Protein AF-A0A841R1H6-F1 (afdb_monomer_lite)

Structure (mmCIF, N/CA/C/O backbone):
data_AF-A0A841R1H6-F1
#
_entry.id   AF-A0A841R1H6-F1
#
loop_
_atom_site.group_PDB
_atom_site.id
_atom_site.type_symbol
_atom_site.label_atom_id
_atom_site.label_alt_id
_atom_site.label_comp_id
_atom_site.label_asym_id
_atom_site.label_entity_id
_atom_site.label_seq_id
_atom_site.pdbx_PDB_ins_code
_atom_site.Cartn_x
_atom_site.Cartn_y
_atom_site.Cartn_z
_atom_site.occupancy
_atom_site.B_iso_or_equiv
_atom_site.auth_seq_id
_atom_site.auth_comp_id
_atom_site.auth_asym_id
_atom_site.auth_atom_id
_atom_site.pdbx_PDB_model_num
ATOM 1 N N . MET A 1 1 ? -46.010 -1.352 14.420 1.00 41.03 1 MET A N 1
ATOM 2 C CA . MET A 1 1 ? -44.914 -1.708 13.489 1.00 41.03 1 MET A CA 1
ATOM 3 C C . MET A 1 1 ? -43.901 -0.568 13.526 1.00 41.03 1 MET A C 1
ATOM 5 O O . MET A 1 1 ? -44.154 0.476 12.956 1.00 41.03 1 MET A O 1
ATOM 9 N N . HIS A 1 2 ? -43.022 -0.516 14.529 1.00 38.44 2 HIS A N 1
ATOM 10 C CA . HIS A 1 2 ? -41.658 -1.076 14.538 1.00 38.44 2 HIS A CA 1
ATOM 11 C C . HIS A 1 2 ? -40.808 -0.607 13.350 1.00 38.44 2 HIS A C 1
ATOM 13 O O . HIS A 1 2 ? -41.201 -0.859 12.225 1.00 38.44 2 HIS A O 1
ATOM 19 N N . LYS A 1 3 ? -39.631 0.004 13.482 1.00 38.78 3 LYS A N 1
ATOM 20 C CA . LYS A 1 3 ? -38.882 0.689 14.552 1.00 38.78 3 LYS A CA 1
ATOM 21 C C . LYS A 1 3 ? -37.879 1.564 13.772 1.00 38.78 3 LYS A C 1
ATOM 23 O O . LYS A 1 3 ? -37.413 1.173 12.708 1.00 38.78 3 LYS A O 1
ATOM 28 N N . ARG A 1 4 ? -37.594 2.752 14.299 1.00 42.19 4 ARG A N 1
ATOM 29 C CA . ARG A 1 4 ? -36.635 3.737 13.781 1.00 42.19 4 ARG A CA 1
ATOM 30 C C . ARG A 1 4 ? -35.258 3.087 13.592 1.00 42.19 4 ARG A C 1
ATOM 32 O O . ARG A 1 4 ? -34.749 2.517 14.555 1.00 42.19 4 ARG A O 1
ATOM 39 N N . VAL A 1 5 ? -34.666 3.176 12.399 1.00 43.47 5 VAL A N 1
ATOM 40 C CA . VAL A 1 5 ? -33.254 2.810 12.206 1.00 43.47 5 VAL A CA 1
ATOM 41 C C . VAL A 1 5 ? -32.415 3.969 12.726 1.00 43.47 5 VAL A C 1
ATOM 43 O O . VAL A 1 5 ? -32.496 5.096 12.242 1.00 43.47 5 VAL A O 1
ATOM 46 N N . ALA A 1 6 ? -31.714 3.673 13.812 1.00 35.22 6 ALA A N 1
ATOM 47 C CA . ALA A 1 6 ? -30.890 4.584 14.569 1.00 35.22 6 ALA A CA 1
ATOM 48 C C . ALA A 1 6 ? -29.621 4.940 13.789 1.00 35.22 6 ALA A C 1
ATOM 50 O O . ALA A 1 6 ? -28.883 4.062 13.351 1.00 35.22 6 ALA A O 1
ATOM 51 N N . ALA A 1 7 ? -29.358 6.240 13.684 1.00 45.94 7 ALA A N 1
ATOM 52 C CA . ALA A 1 7 ? -28.011 6.762 13.556 1.00 45.94 7 ALA A CA 1
ATOM 53 C C . ALA A 1 7 ? -27.252 6.441 14.854 1.00 45.94 7 ALA A C 1
ATOM 55 O O . ALA A 1 7 ? -27.660 6.879 15.929 1.00 45.94 7 ALA A O 1
ATOM 56 N N . LEU A 1 8 ? -26.195 5.637 14.761 1.00 36.81 8 LEU A N 1
ATOM 57 C CA . LEU A 1 8 ? -25.281 5.320 15.861 1.00 36.81 8 LEU A CA 1
ATOM 58 C C . LEU A 1 8 ? -23.991 4.784 15.211 1.00 36.81 8 LEU A C 1
ATOM 60 O O . LEU A 1 8 ? -24.012 3.716 14.613 1.00 36.81 8 LEU A O 1
ATOM 64 N N . LEU A 1 9 ? -22.923 5.576 15.112 1.00 35.72 9 LEU A N 1
ATOM 65 C CA . LEU A 1 9 ? -21.679 5.515 15.913 1.00 35.72 9 LEU A CA 1
ATOM 66 C C . LEU A 1 9 ? -20.540 5.619 14.874 1.00 35.72 9 LEU A C 1
ATOM 68 O O . LEU A 1 9 ? -20.706 5.138 13.764 1.00 35.72 9 LEU A O 1
ATOM 72 N N . LEU A 1 10 ? -19.369 6.199 15.089 1.00 36.59 10 LEU A N 1
ATOM 73 C CA . LEU A 1 10 ? -18.677 6.673 16.276 1.00 36.59 10 LEU A CA 1
ATOM 74 C C . LEU A 1 10 ? -17.619 7.651 15.748 1.00 36.59 10 LEU A C 1
ATOM 76 O O . LEU A 1 10 ? -17.011 7.398 14.707 1.00 36.59 10 LEU A O 1
ATOM 80 N N . GLY A 1 11 ? -17.416 8.770 16.441 1.00 38.47 11 GLY A N 1
ATOM 81 C CA . GLY A 1 11 ? -16.333 9.692 16.125 1.00 38.47 11 GLY A CA 1
ATOM 82 C C . GLY A 1 11 ? -15.004 8.946 16.060 1.00 38.47 11 GLY A C 1
ATOM 83 O O . GLY A 1 11 ? -14.665 8.197 16.976 1.00 38.47 11 GLY A O 1
ATOM 84 N N . ILE A 1 12 ? -14.262 9.161 14.975 1.00 49.81 12 ILE A N 1
ATOM 85 C CA . ILE A 1 12 ? -12.867 8.748 14.853 1.00 49.81 12 ILE A CA 1
ATOM 86 C C . ILE A 1 12 ? -12.085 9.626 15.830 1.00 49.81 12 ILE A C 1
ATOM 88 O O . ILE A 1 12 ? -11.572 10.691 15.491 1.00 49.81 12 ILE A O 1
ATOM 92 N N . GLY A 1 13 ? -12.070 9.208 17.093 1.00 36.78 13 GLY A N 1
ATOM 93 C CA . GLY A 1 13 ? -11.047 9.616 18.030 1.00 36.78 13 GLY A CA 1
ATOM 94 C C . GLY A 1 13 ? -9.741 9.081 17.475 1.00 36.78 13 GLY A C 1
ATOM 95 O O . GLY A 1 13 ? -9.497 7.878 17.514 1.00 36.78 13 GLY A O 1
ATOM 96 N N . ILE A 1 14 ? -8.931 9.977 16.918 1.00 52.28 14 ILE A N 1
ATOM 97 C CA . ILE A 1 14 ? -7.528 9.727 16.601 1.00 52.28 14 ILE A CA 1
ATOM 98 C C . ILE A 1 14 ? -6.831 9.533 17.952 1.00 52.28 14 ILE A C 1
ATOM 100 O O . ILE A 1 14 ? -6.260 10.455 18.530 1.00 52.28 14 ILE A O 1
ATOM 104 N N . GLY A 1 15 ? -6.973 8.336 18.518 1.00 40.03 15 GLY A N 1
ATOM 105 C CA . GLY A 1 15 ? -6.110 7.867 19.580 1.00 40.03 15 GLY A CA 1
ATOM 106 C C . GLY A 1 15 ? -4.729 7.743 18.968 1.00 40.03 15 GLY A C 1
ATOM 107 O O . GLY A 1 15 ? -4.531 6.922 18.076 1.00 40.03 15 GLY A O 1
ATOM 108 N N . MET A 1 16 ? -3.808 8.603 19.401 1.00 52.25 16 MET A N 1
ATOM 109 C CA . MET A 1 16 ? -2.380 8.475 19.140 1.00 52.25 16 MET A CA 1
ATOM 110 C C . MET A 1 16 ? -1.945 7.045 19.478 1.00 52.25 16 MET A C 1
ATOM 112 O O . MET A 1 16 ? -1.687 6.726 20.638 1.00 52.25 16 MET A O 1
ATOM 116 N N . MET A 1 17 ? -1.884 6.169 18.477 1.00 57.66 17 MET A N 1
ATOM 117 C CA . MET A 1 17 ? -1.145 4.926 18.604 1.00 57.66 17 MET A CA 1
ATOM 118 C C . MET A 1 17 ? 0.340 5.298 18.589 1.00 57.66 17 MET A C 1
ATOM 120 O O . MET A 1 17 ? 0.765 6.065 17.718 1.00 57.66 17 MET A O 1
ATOM 124 N N . PRO A 1 18 ? 1.133 4.825 19.564 1.00 44.28 18 PRO A N 1
ATOM 125 C CA . PRO A 1 18 ? 2.564 5.068 19.568 1.00 44.28 18 PRO A CA 1
ATOM 126 C C . PRO A 1 18 ? 3.138 4.513 18.265 1.00 44.28 18 PRO A C 1
ATOM 128 O O . PRO A 1 18 ? 2.895 3.361 17.913 1.00 44.28 18 PRO A O 1
ATOM 131 N N . TRP A 1 19 ? 3.873 5.354 17.540 1.00 46.16 19 TRP A N 1
ATOM 132 C CA . TRP A 1 19 ? 4.564 4.991 16.307 1.00 46.16 19 TRP A CA 1
ATOM 133 C C . TRP A 1 19 ? 5.694 4.016 16.661 1.00 46.16 19 TRP A C 1
ATOM 135 O O . TRP A 1 19 ? 6.849 4.398 16.829 1.00 46.16 19 TRP A O 1
ATOM 145 N N . THR A 1 20 ? 5.364 2.744 16.869 1.00 48.47 20 THR A N 1
ATOM 146 C CA . THR A 1 20 ? 6.360 1.690 17.020 1.00 48.47 20 THR A CA 1
ATOM 147 C C . THR A 1 20 ? 6.972 1.465 15.648 1.00 48.47 20 THR A C 1
ATOM 149 O O . THR A 1 20 ? 6.399 0.793 14.790 1.00 48.47 20 THR A O 1
ATOM 152 N N . THR A 1 21 ? 8.118 2.096 15.416 1.00 49.16 21 THR A N 1
ATOM 153 C CA . THR A 1 21 ? 8.959 1.883 14.240 1.00 49.16 21 THR A CA 1
ATOM 154 C C . THR A 1 21 ? 9.482 0.448 14.274 1.00 49.16 21 THR A C 1
ATOM 156 O O . THR A 1 21 ? 10.545 0.178 14.828 1.00 49.16 21 THR A O 1
ATOM 159 N N . PHE A 1 22 ? 8.709 -0.494 13.735 1.00 49.47 22 PHE A N 1
ATOM 160 C CA . PHE A 1 22 ? 9.154 -1.873 13.570 1.00 49.47 22 PHE A CA 1
ATOM 161 C C . PHE A 1 22 ? 10.122 -1.975 12.389 1.00 49.47 22 PHE A C 1
ATOM 163 O O . PHE A 1 22 ? 9.939 -1.355 11.341 1.00 49.47 22 PHE A O 1
ATOM 170 N N . ALA A 1 23 ? 11.203 -2.710 12.634 1.00 39.19 23 ALA A N 1
ATOM 171 C CA . ALA A 1 23 ? 12.379 -2.822 11.792 1.00 39.19 23 ALA A CA 1
ATOM 172 C C . ALA A 1 23 ? 12.050 -3.304 10.372 1.00 39.19 23 ALA A C 1
ATOM 174 O O . ALA A 1 23 ? 11.309 -4.262 10.168 1.00 39.19 23 ALA A O 1
ATOM 175 N N . TYR A 1 24 ? 12.664 -2.644 9.393 1.00 44.75 24 TYR A N 1
ATOM 176 C CA . TYR A 1 24 ? 12.660 -3.036 7.990 1.00 44.75 24 TYR A CA 1
ATOM 177 C C . TYR A 1 24 ? 13.434 -4.358 7.852 1.00 44.75 24 TYR A C 1
ATOM 179 O O . TYR A 1 24 ? 14.652 -4.379 8.042 1.00 44.75 24 TYR A O 1
ATOM 187 N N . ASN A 1 25 ? 12.753 -5.471 7.571 1.00 48.19 25 ASN A N 1
ATOM 188 C CA . ASN A 1 25 ? 13.430 -6.746 7.340 1.00 48.19 25 ASN A CA 1
ATOM 189 C C . ASN A 1 25 ? 14.108 -6.714 5.954 1.00 48.19 25 ASN A C 1
ATOM 191 O O . ASN A 1 25 ? 13.447 -6.624 4.923 1.00 48.19 25 ASN A O 1
ATOM 195 N N . HIS A 1 26 ? 15.446 -6.722 5.937 1.00 45.41 26 HIS A N 1
ATOM 196 C CA . HIS A 1 26 ? 16.278 -6.705 4.723 1.00 45.41 26 HIS A CA 1
ATOM 197 C C . HIS A 1 26 ? 16.185 -8.024 3.931 1.00 45.41 26 HIS A C 1
ATOM 199 O O . HIS A 1 26 ? 16.487 -8.052 2.738 1.00 45.41 26 HIS A O 1
ATOM 205 N N . TYR A 1 27 ? 15.724 -9.111 4.562 1.00 45.66 27 TYR A N 1
ATOM 206 C CA . TYR A 1 27 ? 15.228 -10.275 3.835 1.00 45.66 27 TYR A CA 1
ATOM 207 C C . TYR A 1 27 ? 13.864 -9.901 3.260 1.00 45.66 27 TYR A C 1
ATOM 209 O O . TYR A 1 27 ? 12.870 -9.933 3.973 1.00 45.66 27 TYR A O 1
ATOM 217 N N . ALA A 1 28 ? 13.817 -9.495 1.988 1.00 53.19 28 ALA A N 1
ATOM 218 C CA . ALA A 1 28 ? 12.550 -9.293 1.294 1.00 53.19 28 ALA A CA 1
ATOM 219 C C . ALA A 1 28 ? 11.796 -10.637 1.287 1.00 53.19 28 ALA A C 1
ATOM 221 O O . ALA A 1 28 ? 12.247 -11.546 0.579 1.00 53.19 28 ALA A O 1
ATOM 222 N N . PRO A 1 29 ? 10.712 -10.796 2.071 1.00 65.00 29 PRO A N 1
ATOM 223 C CA . PRO A 1 29 ? 10.028 -12.077 2.175 1.00 65.00 29 PRO A CA 1
ATOM 224 C C . PRO A 1 29 ? 9.474 -12.469 0.803 1.00 65.00 29 PRO A C 1
ATOM 226 O O . PRO A 1 29 ? 9.163 -11.599 -0.020 1.00 65.00 29 PRO A O 1
ATOM 229 N N . ASN A 1 30 ? 9.365 -13.765 0.523 1.00 82.25 30 ASN A N 1
ATOM 230 C CA . ASN A 1 30 ? 8.743 -14.219 -0.714 1.00 82.25 30 ASN A CA 1
ATOM 231 C C . ASN A 1 30 ? 7.273 -13.762 -0.727 1.00 82.25 30 ASN A C 1
ATOM 233 O O . ASN A 1 30 ? 6.593 -13.781 0.294 1.00 82.25 30 ASN A O 1
ATOM 237 N N . SER A 1 31 ? 6.751 -13.363 -1.887 1.00 85.19 31 SER A N 1
ATOM 238 C CA . SER A 1 31 ? 5.355 -12.930 -2.033 1.00 85.19 31 SER A CA 1
ATOM 239 C C . SER A 1 31 ? 4.343 -14.015 -1.630 1.00 85.19 31 SER A C 1
ATOM 241 O O . SER A 1 31 ? 3.205 -13.697 -1.291 1.00 85.19 31 SER A O 1
ATOM 243 N N . PHE A 1 32 ? 4.754 -15.284 -1.652 1.00 87.25 32 PHE A N 1
ATOM 244 C CA . PHE A 1 32 ? 3.948 -16.426 -1.214 1.00 87.25 32 PHE A CA 1
ATOM 245 C C . PHE A 1 32 ? 4.184 -16.837 0.245 1.00 87.25 32 PHE A C 1
ATOM 247 O O . PHE A 1 32 ? 3.501 -17.743 0.718 1.00 87.25 32 PHE A O 1
ATOM 254 N N . ASP A 1 33 ? 5.112 -16.189 0.954 1.00 89.31 33 ASP A N 1
ATOM 255 C CA . ASP A 1 33 ? 5.294 -16.425 2.385 1.00 89.31 33 ASP A CA 1
ATOM 256 C C . ASP A 1 33 ? 4.091 -15.898 3.172 1.00 89.31 33 ASP A C 1
ATOM 258 O O . ASP A 1 33 ? 3.356 -14.998 2.732 1.00 89.31 33 ASP A O 1
ATOM 262 N N . GLU A 1 34 ? 3.899 -16.479 4.355 1.00 90.69 34 GLU A N 1
ATOM 263 C CA . GLU A 1 34 ? 2.868 -16.051 5.288 1.00 90.69 34 GLU A CA 1
ATOM 264 C C . GLU A 1 34 ? 3.112 -14.609 5.746 1.00 90.69 34 GLU A C 1
ATOM 266 O O . GLU A 1 34 ? 4.244 -14.145 5.902 1.00 90.69 34 GLU A O 1
ATOM 271 N N . VAL A 1 35 ? 2.020 -13.876 5.929 1.00 90.81 35 VAL A N 1
ATOM 272 C CA . VAL A 1 35 ? 2.067 -12.477 6.317 1.00 90.81 35 VAL A CA 1
ATOM 273 C C . VAL A 1 35 ? 2.432 -12.308 7.792 1.00 90.81 35 VAL A C 1
ATOM 275 O O . VAL A 1 35 ? 1.845 -12.915 8.689 1.00 90.81 35 VAL A O 1
ATOM 278 N N . GLU A 1 36 ? 3.368 -11.406 8.066 1.00 89.62 36 GLU A N 1
ATOM 279 C CA . GLU A 1 36 ? 3.726 -11.028 9.429 1.00 89.62 36 GLU A CA 1
ATOM 280 C C . GLU A 1 36 ? 2.681 -10.051 9.994 1.00 89.62 36 GLU A C 1
ATOM 282 O O . GLU A 1 36 ? 2.688 -8.852 9.706 1.00 89.62 36 GLU A O 1
ATOM 287 N N . ARG A 1 37 ? 1.765 -10.559 10.824 1.00 89.69 37 ARG A N 1
ATOM 288 C CA . ARG A 1 37 ? 0.604 -9.802 11.341 1.00 89.69 37 ARG A CA 1
ATOM 289 C C . ARG A 1 37 ? 0.949 -8.651 12.297 1.00 89.69 37 ARG A C 1
ATOM 291 O O . ARG A 1 37 ? 0.101 -7.817 12.602 1.00 89.69 37 ARG A O 1
ATOM 298 N N . TYR A 1 38 ? 2.180 -8.600 12.796 1.00 87.94 38 TYR A N 1
ATOM 299 C CA . TYR A 1 38 ? 2.662 -7.521 13.665 1.00 87.94 38 TYR A CA 1
ATOM 300 C C . TYR A 1 38 ? 3.240 -6.333 12.883 1.00 87.94 38 TYR A C 1
ATOM 302 O O . TYR A 1 38 ? 3.589 -5.319 13.485 1.00 87.94 38 TYR A O 1
ATOM 310 N N . THR A 1 39 ? 3.373 -6.445 11.559 1.00 89.25 39 THR A N 1
ATOM 311 C CA . THR A 1 39 ? 3.946 -5.379 10.732 1.00 89.25 39 THR A CA 1
ATOM 312 C C . THR A 1 39 ? 2.995 -4.194 10.601 1.00 89.25 39 THR A C 1
ATOM 314 O O . THR A 1 39 ? 1.771 -4.344 10.543 1.00 89.25 39 THR A O 1
ATOM 317 N N . ALA A 1 40 ? 3.564 -2.991 10.502 1.00 89.56 40 ALA A N 1
ATOM 318 C CA . ALA A 1 40 ? 2.784 -1.777 10.280 1.00 89.56 40 ALA A CA 1
ATOM 319 C C . ALA A 1 40 ? 2.020 -1.830 8.945 1.00 89.56 40 ALA A C 1
ATOM 321 O O . ALA A 1 40 ? 0.894 -1.339 8.858 1.00 89.56 40 ALA A O 1
ATOM 322 N N . GLY A 1 41 ? 2.605 -2.451 7.910 1.00 90.94 41 GLY A N 1
ATOM 323 C CA . GLY A 1 41 ? 1.943 -2.628 6.625 1.00 90.94 41 GLY A CA 1
ATOM 324 C C . GLY A 1 41 ? 0.725 -3.546 6.713 1.00 90.94 41 GLY A C 1
ATOM 325 O O . GLY A 1 41 ? -0.313 -3.216 6.134 1.00 90.94 41 GLY A O 1
ATOM 326 N N . TYR A 1 42 ? 0.813 -4.643 7.475 1.00 93.75 42 TYR A N 1
ATOM 327 C CA . TYR A 1 42 ? -0.339 -5.506 7.741 1.00 93.75 42 TYR A CA 1
ATOM 328 C C . TYR A 1 42 ? -1.421 -4.770 8.531 1.00 93.75 42 TYR A C 1
ATOM 330 O O . TYR A 1 42 ? -2.570 -4.747 8.101 1.00 93.75 42 TYR A O 1
ATOM 338 N N . GLN A 1 43 ? -1.070 -4.141 9.657 1.00 94.88 43 GLN A N 1
ATOM 339 C CA . GLN A 1 43 ? -2.049 -3.506 10.548 1.00 94.88 43 GLN A CA 1
ATOM 340 C C . GLN A 1 43 ? -2.840 -2.393 9.846 1.00 94.88 43 GLN A C 1
ATOM 342 O O . GLN A 1 43 ? -4.060 -2.309 9.998 1.00 94.88 43 GLN A O 1
ATOM 347 N N . ALA A 1 44 ? -2.171 -1.579 9.025 1.00 93.81 44 ALA A N 1
ATOM 348 C CA . ALA A 1 44 ? -2.827 -0.537 8.239 1.00 93.81 44 ALA A CA 1
ATOM 349 C C . ALA A 1 44 ? -3.800 -1.103 7.190 1.00 93.81 44 ALA A C 1
ATOM 351 O O . ALA A 1 44 ? -4.916 -0.601 7.045 1.00 93.81 44 ALA A O 1
ATOM 352 N N . ALA A 1 45 ? -3.404 -2.167 6.484 1.00 93.62 45 ALA A N 1
ATOM 353 C CA . ALA A 1 45 ? -4.268 -2.837 5.518 1.00 93.62 45 ALA A CA 1
ATOM 354 C C . ALA A 1 45 ? -5.466 -3.507 6.204 1.00 93.62 45 ALA A C 1
ATOM 356 O O . ALA A 1 45 ? -6.601 -3.320 5.769 1.00 93.62 45 ALA A O 1
ATOM 357 N N . ALA A 1 46 ? -5.217 -4.234 7.296 1.00 93.81 46 ALA A N 1
ATOM 358 C CA . ALA A 1 46 ? -6.231 -4.920 8.086 1.00 93.81 46 ALA A CA 1
ATOM 359 C C . ALA A 1 46 ? -7.296 -3.946 8.603 1.00 93.81 46 ALA A C 1
ATOM 361 O O . ALA A 1 46 ? -8.478 -4.173 8.373 1.00 93.81 46 ALA A O 1
ATOM 362 N N . THR A 1 47 ? -6.883 -2.809 9.174 1.00 94.06 47 THR A N 1
ATOM 363 C CA . THR A 1 47 ? -7.805 -1.771 9.670 1.00 94.06 47 THR A CA 1
ATOM 364 C C . THR A 1 47 ? -8.781 -1.296 8.588 1.00 94.06 47 THR A C 1
ATOM 366 O O . THR A 1 47 ? -9.967 -1.099 8.847 1.00 94.06 47 THR A O 1
ATOM 369 N N . LEU A 1 48 ? -8.303 -1.110 7.354 1.00 92.56 48 LEU A N 1
ATOM 370 C CA . LEU A 1 48 ? -9.151 -0.655 6.249 1.00 92.56 48 LEU A CA 1
ATOM 371 C C . LEU A 1 48 ? -10.023 -1.766 5.659 1.00 92.56 48 LEU A C 1
ATOM 373 O O . LEU A 1 48 ? -11.149 -1.492 5.242 1.00 92.56 48 LEU A O 1
ATOM 377 N N . ILE A 1 49 ? -9.536 -3.007 5.645 1.00 92.50 49 ILE A N 1
ATOM 378 C CA . ILE A 1 49 ? -10.319 -4.179 5.236 1.00 92.50 49 ILE A CA 1
ATOM 379 C C . ILE A 1 49 ? -11.466 -4.416 6.228 1.00 92.50 49 ILE A C 1
ATOM 381 O O . ILE A 1 49 ? -12.609 -4.574 5.808 1.00 92.50 49 ILE A O 1
ATOM 385 N N . GLU A 1 50 ? -11.195 -4.355 7.534 1.00 92.50 50 GLU A N 1
ATOM 386 C CA . GLU A 1 50 ? -12.207 -4.462 8.595 1.00 92.50 50 GLU A CA 1
ATOM 387 C C . GLU A 1 50 ? -13.234 -3.324 8.537 1.00 92.50 50 GLU A C 1
ATOM 389 O O . GLU A 1 50 ? -14.418 -3.541 8.789 1.00 92.50 50 GLU A O 1
ATOM 394 N N . ALA A 1 51 ? -12.812 -2.122 8.132 1.00 89.69 51 ALA A N 1
ATOM 395 C CA . ALA A 1 51 ? -13.707 -0.991 7.888 1.00 89.69 51 ALA A CA 1
ATOM 396 C C . ALA A 1 51 ? -14.557 -1.131 6.606 1.00 89.69 51 ALA A C 1
ATOM 398 O O . ALA A 1 51 ? -15.360 -0.244 6.309 1.00 89.69 51 ALA A O 1
ATOM 399 N N . GLY A 1 52 ? -14.381 -2.205 5.828 1.00 88.44 52 GLY A N 1
ATOM 400 C CA . GLY A 1 52 ? -15.116 -2.452 4.586 1.00 88.44 52 GLY A CA 1
ATOM 401 C C . GLY A 1 52 ? -14.666 -1.583 3.410 1.00 88.44 52 GLY A C 1
ATOM 402 O O . GLY A 1 52 ? -15.406 -1.434 2.440 1.00 88.44 52 GLY A O 1
ATOM 403 N N . ALA A 1 53 ? -13.466 -0.995 3.471 1.00 88.06 53 ALA A N 1
ATOM 404 C CA . ALA A 1 53 ? -12.928 -0.178 2.381 1.00 88.06 53 ALA A CA 1
ATOM 405 C C . ALA A 1 53 ? -12.380 -1.019 1.212 1.00 88.06 53 ALA A C 1
ATOM 407 O O . ALA A 1 53 ? -12.118 -0.474 0.140 1.00 88.06 53 ALA A O 1
ATOM 408 N N . ALA A 1 54 ? -12.203 -2.332 1.411 1.00 88.56 54 ALA A N 1
ATOM 409 C CA . ALA A 1 54 ? -11.684 -3.263 0.417 1.00 88.56 54 ALA A CA 1
ATOM 410 C C . ALA A 1 54 ? -12.801 -3.869 -0.450 1.00 88.56 54 ALA A C 1
ATOM 412 O O . ALA A 1 54 ? -13.562 -4.709 0.025 1.00 88.56 54 ALA A O 1
ATOM 413 N N . PRO A 1 55 ? -12.915 -3.499 -1.738 1.00 85.69 55 PRO A N 1
ATOM 414 C CA . PRO A 1 55 ? -13.964 -4.039 -2.596 1.00 85.69 55 PRO A CA 1
ATOM 415 C C . PRO A 1 55 ? -13.735 -5.529 -2.870 1.00 85.69 55 PRO A C 1
ATOM 417 O O . PRO A 1 55 ? -12.669 -5.933 -3.334 1.00 85.69 55 PRO A O 1
ATOM 420 N N . GLY A 1 56 ? -14.750 -6.353 -2.596 1.00 87.38 56 GLY A N 1
ATOM 421 C CA . GLY A 1 56 ? -14.694 -7.803 -2.817 1.00 87.38 56 GLY A CA 1
ATOM 422 C C . GLY A 1 56 ? -13.855 -8.578 -1.796 1.00 87.38 56 GLY A C 1
ATOM 423 O O . GLY A 1 56 ? -13.642 -9.774 -1.989 1.00 87.38 56 GLY A O 1
ATOM 424 N N . TYR A 1 57 ? -13.400 -7.923 -0.726 1.00 89.75 57 TYR A N 1
ATOM 425 C CA . TYR A 1 57 ? -12.706 -8.551 0.395 1.00 89.75 57 TYR A CA 1
ATOM 426 C C . TYR A 1 57 ? -13.355 -8.112 1.707 1.00 89.75 57 TYR A C 1
ATOM 428 O O . TYR A 1 57 ? -13.814 -6.982 1.839 1.00 89.75 57 TYR A O 1
ATOM 436 N N . ASP A 1 58 ? -13.376 -9.003 2.686 1.00 87.81 58 ASP A N 1
ATOM 437 C CA . ASP A 1 58 ? -13.917 -8.752 4.017 1.00 87.81 58 ASP A CA 1
ATOM 438 C C . ASP A 1 58 ? -12.929 -9.229 5.095 1.00 87.81 58 ASP A C 1
ATOM 440 O O . ASP A 1 58 ? -11.807 -9.659 4.801 1.00 87.81 58 ASP A O 1
ATOM 444 N N . ALA A 1 59 ? -13.348 -9.163 6.360 1.00 89.06 59 ALA A N 1
ATOM 445 C CA . ALA A 1 59 ? -12.546 -9.620 7.490 1.00 89.06 59 ALA A CA 1
ATOM 446 C C . ALA A 1 59 ? -12.177 -11.117 7.412 1.00 89.06 59 ALA A C 1
ATOM 448 O O . ALA A 1 59 ? -11.156 -11.512 7.972 1.00 89.06 59 ALA A O 1
ATOM 449 N N . THR A 1 60 ? -12.917 -11.945 6.658 1.00 91.62 60 THR A N 1
ATOM 450 C CA . THR A 1 60 ? -12.606 -13.380 6.527 1.00 91.62 60 THR A CA 1
ATOM 451 C C . THR A 1 60 ? -11.261 -13.611 5.841 1.00 91.62 60 THR A C 1
ATOM 453 O O . THR A 1 60 ? -10.589 -14.600 6.128 1.00 91.62 60 THR A O 1
ATOM 456 N N . LEU A 1 61 ? -10.809 -12.675 4.992 1.00 91.44 61 LEU A N 1
ATOM 457 C CA . LEU A 1 61 ? -9.464 -12.705 4.415 1.00 91.44 61 LEU A CA 1
ATOM 458 C C . LEU A 1 61 ? -8.394 -12.728 5.513 1.00 91.44 61 LEU A C 1
ATOM 460 O O . LEU A 1 61 ? -7.419 -13.471 5.404 1.00 91.44 61 LEU A O 1
ATOM 464 N N . LEU A 1 62 ? -8.587 -11.921 6.559 1.00 91.88 62 LEU A N 1
ATOM 465 C CA . LEU A 1 62 ? -7.660 -11.783 7.678 1.00 91.88 62 LEU A CA 1
ATOM 466 C C . LEU A 1 62 ? -7.716 -13.002 8.603 1.00 91.88 62 LEU A C 1
ATOM 468 O O . LEU A 1 62 ? -6.709 -13.358 9.204 1.00 91.88 62 LEU A O 1
ATOM 472 N N . GLU A 1 63 ? -8.851 -13.690 8.681 1.00 91.44 63 GLU A N 1
ATOM 473 C CA . GLU A 1 63 ? -9.018 -14.901 9.496 1.00 91.44 63 GLU A CA 1
ATOM 474 C C . GLU A 1 63 ? -8.347 -16.143 8.890 1.00 91.44 63 GLU A C 1
ATOM 476 O O . GLU A 1 63 ? -8.212 -17.171 9.557 1.00 91.44 63 GLU A O 1
ATOM 481 N N . ARG A 1 64 ? -7.888 -16.071 7.634 1.00 90.00 64 ARG A N 1
ATOM 482 C CA . ARG A 1 64 ? -7.248 -17.212 6.972 1.00 90.00 64 ARG A CA 1
ATOM 483 C C . ARG A 1 64 ? -5.973 -17.632 7.715 1.00 90.00 64 ARG A C 1
ATOM 485 O O . ARG A 1 64 ? -5.135 -16.773 7.999 1.00 90.00 64 ARG A O 1
ATOM 492 N N . PRO A 1 65 ? -5.780 -18.942 7.976 1.00 87.00 65 PRO A N 1
ATOM 493 C CA . PRO A 1 65 ? -4.626 -19.434 8.727 1.00 87.00 65 PRO A CA 1
ATOM 494 C C . PRO A 1 65 ? -3.307 -19.185 7.992 1.00 87.00 65 PRO A C 1
ATOM 496 O O . PRO A 1 65 ? -2.343 -18.784 8.622 1.00 87.00 65 PRO A O 1
ATOM 499 N N . HIS A 1 66 ? -3.290 -19.334 6.665 1.00 89.69 66 HIS A N 1
ATOM 500 C CA . HIS A 1 66 ? -2.113 -19.100 5.822 1.00 89.69 66 HIS A CA 1
ATOM 501 C C . HIS A 1 66 ? -2.377 -17.948 4.853 1.00 89.69 66 HIS A C 1
ATOM 503 O O . HIS A 1 66 ? -2.515 -18.152 3.647 1.00 89.69 66 HIS A O 1
ATOM 509 N N . LEU A 1 67 ? -2.542 -16.742 5.396 1.00 92.19 67 LEU A N 1
ATOM 510 C CA . LEU A 1 67 ? -2.670 -15.538 4.581 1.00 92.19 67 LEU A CA 1
ATOM 511 C C . LEU A 1 67 ? -1.296 -15.163 4.022 1.00 92.19 67 LEU A C 1
ATOM 513 O O . LEU A 1 67 ? -0.380 -14.859 4.783 1.00 92.19 67 LEU A O 1
ATOM 517 N N . THR A 1 68 ? -1.159 -15.161 2.699 1.00 93.19 68 THR A N 1
ATOM 518 C CA . THR A 1 68 ? 0.105 -14.796 2.046 1.00 93.19 68 THR A CA 1
ATOM 519 C C . THR A 1 68 ? 0.241 -13.289 1.850 1.00 93.19 68 THR A C 1
ATOM 521 O O . THR A 1 68 ? -0.748 -12.549 1.759 1.00 93.19 68 THR A O 1
ATOM 524 N N . ARG A 1 69 ? 1.483 -12.818 1.704 1.00 93.75 69 ARG A N 1
ATOM 525 C CA . ARG A 1 69 ? 1.769 -11.408 1.386 1.00 93.75 69 ARG A CA 1
ATOM 526 C C . ARG A 1 69 ? 1.091 -10.950 0.095 1.00 93.75 69 ARG A C 1
ATOM 528 O O . ARG A 1 69 ? 0.539 -9.850 0.045 1.00 93.75 69 ARG A O 1
ATOM 535 N N . PHE A 1 70 ? 1.089 -11.795 -0.936 1.00 93.25 70 PHE A N 1
ATOM 536 C CA . PHE A 1 70 ? 0.447 -11.497 -2.215 1.00 93.25 70 PHE A CA 1
ATOM 537 C C . PHE A 1 70 ? -1.077 -11.372 -2.094 1.00 93.25 70 PHE A C 1
ATOM 539 O O . PHE A 1 70 ? -1.681 -10.514 -2.737 1.00 93.25 70 PHE A O 1
ATOM 546 N N . GLU A 1 71 ? -1.717 -12.194 -1.263 1.00 94.06 71 GLU A N 1
ATOM 547 C CA . GLU A 1 71 ? -3.165 -12.122 -1.043 1.00 94.06 71 GLU A CA 1
ATOM 548 C C . GLU A 1 71 ? -3.578 -10.841 -0.322 1.00 94.06 71 GLU A C 1
ATOM 550 O O . GLU A 1 71 ? -4.530 -10.189 -0.757 1.00 94.06 71 GLU A O 1
ATOM 555 N N . LEU A 1 72 ? -2.827 -10.423 0.702 1.00 95.25 72 LEU A N 1
ATOM 556 C CA . LEU A 1 72 ? -3.040 -9.116 1.322 1.00 95.25 72 LEU A CA 1
ATOM 557 C C . LEU A 1 72 ? -2.830 -7.986 0.300 1.00 95.25 72 LEU A C 1
ATOM 559 O O . LEU A 1 72 ? -3.660 -7.082 0.180 1.00 95.25 72 LEU A O 1
ATOM 563 N N . ALA A 1 73 ? -1.757 -8.061 -0.494 1.00 94.19 73 ALA A N 1
ATOM 564 C CA . ALA A 1 73 ? -1.460 -7.066 -1.519 1.00 94.19 73 ALA A CA 1
ATOM 565 C C . ALA A 1 73 ? -2.558 -6.970 -2.593 1.00 94.19 73 ALA A C 1
ATOM 567 O O . ALA A 1 73 ? -2.830 -5.876 -3.079 1.00 94.19 73 ALA A O 1
ATOM 568 N N . ARG A 1 74 ? -3.239 -8.071 -2.942 1.00 94.19 74 ARG A N 1
ATOM 569 C CA . ARG A 1 74 ? -4.382 -8.054 -3.873 1.00 94.19 74 ARG A CA 1
ATOM 570 C C . ARG A 1 74 ? -5.565 -7.251 -3.344 1.00 94.19 74 ARG A C 1
ATOM 572 O O . ARG A 1 74 ? -6.157 -6.496 -4.116 1.00 94.19 74 ARG A O 1
ATOM 579 N N . ALA A 1 75 ? -5.889 -7.390 -2.060 1.00 94.44 75 ALA A N 1
ATOM 580 C CA . ALA A 1 75 ? -6.941 -6.595 -1.430 1.00 94.44 75 ALA A CA 1
ATOM 581 C C . ALA A 1 75 ? -6.574 -5.104 -1.421 1.00 94.44 75 ALA A C 1
ATOM 583 O O . ALA A 1 75 ? -7.366 -4.252 -1.825 1.00 94.44 75 ALA A O 1
ATOM 584 N N . VAL A 1 76 ? -5.326 -4.794 -1.063 1.00 93.88 76 VAL A N 1
ATOM 585 C CA . VAL A 1 76 ? -4.797 -3.422 -1.054 1.00 93.88 76 VAL A CA 1
ATOM 586 C C . VAL A 1 76 ? -4.767 -2.807 -2.453 1.00 93.88 76 VAL A C 1
ATOM 588 O O . VAL A 1 76 ? -5.165 -1.658 -2.640 1.00 93.88 76 VAL A O 1
ATOM 591 N N . ALA A 1 77 ? -4.365 -3.577 -3.461 1.00 92.94 77 ALA A N 1
ATOM 592 C CA . ALA A 1 77 ? -4.371 -3.146 -4.851 1.00 92.94 77 ALA A CA 1
ATOM 593 C C . ALA A 1 77 ? -5.784 -2.810 -5.349 1.00 92.94 77 ALA A C 1
ATOM 595 O O . ALA A 1 77 ? -5.948 -1.831 -6.075 1.00 92.94 77 ALA A O 1
ATOM 596 N N . ALA A 1 78 ? -6.799 -3.585 -4.956 1.00 91.50 78 ALA A N 1
ATOM 597 C CA . ALA A 1 78 ? -8.189 -3.305 -5.314 1.00 91.50 78 ALA A CA 1
ATOM 598 C C . ALA A 1 78 ? -8.659 -1.961 -4.724 1.00 91.50 78 ALA A C 1
ATOM 600 O O . ALA A 1 78 ? -9.155 -1.106 -5.455 1.00 91.50 78 ALA A O 1
ATOM 601 N N . MET A 1 79 ? -8.369 -1.711 -3.440 1.00 91.31 79 MET A N 1
ATOM 602 C CA . MET A 1 79 ? -8.664 -0.428 -2.782 1.00 91.31 79 MET A CA 1
ATOM 603 C C . MET A 1 79 ? -8.040 0.775 -3.501 1.00 91.31 79 MET A C 1
ATOM 605 O O . MET A 1 79 ? -8.663 1.830 -3.640 1.00 91.31 79 MET A O 1
ATOM 609 N N . LEU A 1 80 ? -6.788 0.629 -3.943 1.00 89.31 80 LEU A N 1
ATOM 610 C CA . LEU A 1 80 ? -6.032 1.711 -4.570 1.00 89.31 80 LEU A CA 1
ATOM 611 C C . LEU A 1 80 ? -6.493 2.018 -6.003 1.00 89.31 80 LEU A C 1
ATOM 613 O O . LEU A 1 80 ? -6.410 3.176 -6.413 1.00 89.31 80 LEU A O 1
ATOM 617 N N . ARG A 1 81 ? -6.983 1.022 -6.752 1.00 86.38 81 ARG A N 1
ATOM 618 C CA . ARG A 1 81 ? -7.429 1.185 -8.149 1.00 86.38 81 ARG A CA 1
ATOM 619 C C . ARG A 1 81 ? -8.808 1.804 -8.277 1.00 86.38 81 ARG A C 1
ATOM 621 O O . ARG A 1 81 ? -9.000 2.684 -9.108 1.00 86.38 81 ARG A O 1
ATOM 628 N N . ASP A 1 82 ? -9.746 1.353 -7.457 1.00 77.25 82 ASP A N 1
ATOM 629 C CA . ASP A 1 82 ? -11.161 1.656 -7.671 1.00 77.25 82 ASP A CA 1
ATOM 630 C C . ASP A 1 82 ? -11.575 3.018 -7.084 1.00 77.25 82 ASP A C 1
ATOM 632 O O . ASP A 1 82 ? -12.738 3.410 -7.132 1.00 77.25 82 ASP A O 1
ATOM 636 N N . GLY A 1 83 ? -10.622 3.769 -6.520 1.00 75.50 83 GLY A N 1
ATOM 637 C CA . GLY A 1 83 ? -10.865 5.119 -6.011 1.00 75.50 83 GLY A CA 1
ATOM 638 C C . GLY A 1 83 ? -11.720 5.179 -4.740 1.00 75.50 83 GLY A C 1
ATOM 639 O O . GLY A 1 83 ? -12.071 6.278 -4.321 1.00 75.50 83 GLY A O 1
ATOM 640 N N . TYR A 1 84 ? -12.014 4.042 -4.096 1.00 77.25 84 TYR A N 1
ATOM 641 C CA . TYR A 1 84 ? -12.826 3.973 -2.870 1.00 77.25 84 TYR A CA 1
ATOM 642 C C . TYR A 1 84 ? -12.192 4.675 -1.664 1.00 77.25 84 TYR A C 1
ATOM 644 O O . TYR A 1 84 ? -12.892 5.078 -0.737 1.00 77.25 84 TYR A O 1
ATOM 652 N N . LEU A 1 85 ? -10.867 4.821 -1.664 1.00 86.69 85 LEU A N 1
ATOM 653 C CA . LEU A 1 85 ? -10.142 5.391 -0.538 1.00 86.69 85 LEU A CA 1
ATOM 654 C C . LEU A 1 85 ? -10.189 6.919 -0.536 1.00 86.69 85 LEU A C 1
ATOM 656 O O . LEU A 1 85 ? -9.744 7.588 -1.480 1.00 86.69 85 LEU A O 1
ATOM 660 N N . THR A 1 86 ? -10.608 7.464 0.603 1.00 88.88 86 THR A N 1
ATOM 661 C CA . THR A 1 86 ? -10.397 8.875 0.941 1.00 88.88 86 THR A CA 1
ATOM 662 C C . THR A 1 86 ? -8.894 9.201 1.000 1.00 88.88 86 THR A C 1
ATOM 664 O O . THR A 1 86 ? -8.071 8.300 1.195 1.00 88.88 86 THR A O 1
ATOM 667 N N . PRO A 1 87 ? -8.490 10.480 0.867 1.00 87.75 87 PRO A N 1
ATOM 668 C CA . PRO A 1 87 ? -7.082 10.872 0.971 1.00 87.75 87 PRO A CA 1
ATOM 669 C C . PRO A 1 87 ? -6.408 10.388 2.263 1.00 87.75 87 PRO A C 1
ATOM 671 O O . PRO A 1 87 ? -5.311 9.842 2.203 1.00 87.75 87 PRO A O 1
ATOM 674 N N . ALA A 1 88 ? -7.103 10.487 3.401 1.00 87.06 88 ALA A N 1
ATOM 675 C CA . ALA A 1 88 ? -6.598 10.031 4.695 1.00 87.06 88 ALA A CA 1
ATOM 676 C C . ALA A 1 88 ? -6.414 8.504 4.756 1.00 87.06 88 ALA A C 1
ATOM 678 O O . ALA A 1 88 ? -5.416 8.018 5.277 1.00 87.06 88 ALA A O 1
ATOM 679 N N . GLN A 1 89 ? -7.337 7.725 4.181 1.00 90.75 89 GLN A N 1
ATOM 680 C CA . GLN A 1 89 ? -7.196 6.263 4.118 1.00 90.75 89 GLN A CA 1
ATOM 681 C C . GLN A 1 89 ? -6.064 5.841 3.174 1.00 90.75 89 GLN A C 1
ATOM 683 O O . GLN A 1 89 ? -5.347 4.880 3.441 1.00 90.75 89 GLN A O 1
ATOM 688 N N . ARG A 1 90 ? -5.861 6.583 2.080 1.00 88.88 90 ARG A N 1
ATOM 689 C CA . ARG A 1 90 ? -4.727 6.362 1.178 1.00 88.88 90 ARG A CA 1
ATOM 690 C C . ARG A 1 90 ? -3.396 6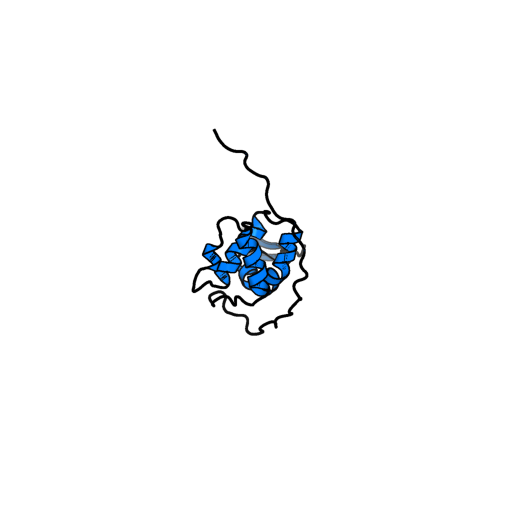.645 1.877 1.00 88.88 90 ARG A C 1
ATOM 692 O O . ARG A 1 90 ? -2.455 5.876 1.704 1.00 88.88 90 ARG A O 1
ATOM 699 N N . GLU A 1 91 ? -3.332 7.696 2.693 1.00 88.75 91 GLU A N 1
ATOM 700 C CA . GLU A 1 91 ? -2.166 7.996 3.528 1.00 88.75 91 GLU A CA 1
ATOM 701 C C . GLU A 1 91 ? -1.943 6.921 4.599 1.00 88.75 91 GLU A C 1
ATOM 703 O O . GLU A 1 91 ? -0.809 6.478 4.789 1.00 88.75 91 GLU A O 1
ATOM 708 N N . ALA A 1 92 ? -3.013 6.413 5.218 1.00 90.56 92 ALA A N 1
ATOM 709 C CA . ALA A 1 92 ? -2.938 5.304 6.168 1.00 90.56 92 ALA A CA 1
ATOM 710 C C . ALA A 1 92 ? -2.340 4.026 5.547 1.00 90.56 92 ALA A C 1
ATOM 712 O O . ALA A 1 92 ? -1.664 3.280 6.246 1.00 90.56 92 ALA A O 1
ATOM 713 N N . LEU A 1 93 ? -2.498 3.801 4.234 1.00 92.38 93 LEU A N 1
ATOM 714 C CA . LEU A 1 93 ? -1.862 2.691 3.504 1.00 92.38 93 LEU A CA 1
ATOM 715 C C . LEU A 1 93 ? -0.398 2.930 3.121 1.00 92.38 93 LEU A C 1
ATOM 717 O O . LEU A 1 93 ? 0.219 2.045 2.535 1.00 92.38 93 LEU A O 1
ATOM 721 N N . THR A 1 94 ? 0.190 4.091 3.408 1.00 91.06 94 THR A N 1
ATOM 722 C CA . THR A 1 94 ? 1.612 4.365 3.124 1.00 91.06 94 THR A CA 1
ATOM 723 C C . THR A 1 94 ? 2.574 3.293 3.666 1.00 91.06 94 THR A C 1
ATOM 725 O O . THR A 1 94 ? 3.443 2.859 2.906 1.00 91.06 94 THR A O 1
ATOM 728 N N . PRO A 1 95 ? 2.472 2.820 4.928 1.00 88.94 95 PRO A N 1
ATOM 729 C CA . PRO A 1 95 ? 3.302 1.712 5.412 1.00 88.94 95 PRO A CA 1
ATOM 730 C C . PRO A 1 95 ? 3.108 0.429 4.594 1.00 88.94 95 PRO A C 1
ATOM 732 O O . PRO A 1 95 ? 4.094 -0.193 4.205 1.00 88.94 95 PRO A O 1
ATOM 735 N N . THR A 1 96 ? 1.865 0.073 4.252 1.00 92.00 96 THR A N 1
ATOM 736 C CA . THR A 1 96 ? 1.560 -1.090 3.404 1.00 92.00 96 THR A CA 1
ATOM 737 C C . THR A 1 96 ? 2.175 -0.942 2.015 1.00 92.00 96 THR A C 1
ATOM 739 O O . THR A 1 96 ? 2.785 -1.869 1.498 1.00 92.00 96 THR A O 1
ATOM 742 N N . GLN A 1 97 ? 2.075 0.244 1.421 1.00 90.19 97 GLN A N 1
ATOM 743 C CA . GLN A 1 97 ? 2.649 0.545 0.114 1.00 90.19 97 GLN A CA 1
ATOM 744 C C . GLN A 1 97 ? 4.172 0.393 0.093 1.00 90.19 97 GLN A C 1
ATOM 746 O O . GLN A 1 97 ? 4.716 -0.107 -0.886 1.00 90.19 97 GLN A O 1
ATOM 751 N N . LYS A 1 98 ? 4.860 0.778 1.173 1.00 88.56 98 LYS A N 1
ATOM 752 C CA . LYS A 1 98 ? 6.317 0.623 1.296 1.00 88.56 98 LYS A CA 1
ATOM 753 C C . LYS A 1 98 ? 6.727 -0.835 1.484 1.00 88.56 98 LYS A C 1
ATOM 755 O O . LYS A 1 98 ? 7.648 -1.301 0.823 1.00 88.56 98 LYS A O 1
ATOM 760 N N . GLU A 1 99 ? 6.047 -1.554 2.370 1.00 88.38 99 GLU A N 1
ATOM 761 C CA . GLU A 1 99 ? 6.422 -2.924 2.730 1.00 88.38 99 GLU A CA 1
ATOM 762 C C . GLU A 1 99 ? 6.043 -3.952 1.650 1.00 88.38 99 GLU A C 1
ATOM 764 O O . GLU A 1 99 ? 6.784 -4.903 1.416 1.00 88.38 99 GLU A O 1
ATOM 769 N N . TYR A 1 100 ? 4.920 -3.742 0.957 1.00 90.12 100 TYR A N 1
ATOM 770 C CA . TYR A 1 100 ? 4.399 -4.618 -0.103 1.00 90.12 100 TYR A CA 1
ATOM 771 C C . TYR A 1 100 ? 4.640 -4.025 -1.501 1.00 90.12 100 TYR A C 1
ATOM 773 O O . TYR A 1 100 ? 3.932 -4.346 -2.456 1.00 90.12 100 TYR A O 1
ATOM 781 N N . ALA A 1 101 ? 5.628 -3.132 -1.640 1.00 88.50 101 ALA A N 1
ATOM 782 C CA . ALA A 1 101 ? 5.902 -2.404 -2.881 1.00 88.50 101 ALA A CA 1
ATOM 783 C C . ALA A 1 101 ? 6.116 -3.341 -4.080 1.00 88.50 101 ALA A C 1
ATOM 785 O O . ALA A 1 101 ? 5.645 -3.062 -5.182 1.00 88.50 101 ALA A O 1
ATOM 786 N N . ARG A 1 102 ? 6.797 -4.475 -3.864 1.00 86.62 102 ARG A N 1
ATOM 787 C CA . ARG A 1 102 ? 7.060 -5.480 -4.902 1.00 86.62 102 ARG A CA 1
ATOM 788 C C . ARG A 1 102 ? 5.766 -6.128 -5.387 1.00 86.62 102 ARG A C 1
ATOM 790 O O . ARG A 1 102 ? 5.531 -6.192 -6.590 1.00 86.62 102 ARG A O 1
ATOM 797 N N . GLU A 1 103 ? 4.933 -6.603 -4.467 1.00 90.50 103 GLU A N 1
ATOM 798 C CA . GLU A 1 103 ? 3.664 -7.260 -4.777 1.00 90.50 103 GLU A CA 1
ATOM 799 C C . GLU A 1 103 ? 2.700 -6.283 -5.456 1.00 90.50 103 GLU A C 1
ATOM 801 O O . GLU A 1 103 ? 2.092 -6.613 -6.473 1.00 90.50 103 GLU A O 1
ATOM 806 N N . LEU A 1 104 ? 2.602 -5.055 -4.942 1.00 90.94 104 LEU A N 1
ATOM 807 C CA . LEU A 1 104 ? 1.764 -4.006 -5.521 1.00 90.94 104 LEU A CA 1
ATOM 808 C C . LEU A 1 104 ? 2.242 -3.611 -6.924 1.00 90.94 104 LEU A C 1
ATOM 810 O O . LEU A 1 104 ? 1.423 -3.496 -7.838 1.00 90.94 104 LEU A O 1
ATOM 814 N N . GLN A 1 105 ? 3.556 -3.504 -7.140 1.00 87.19 105 GLN A N 1
ATOM 815 C CA . GLN A 1 105 ? 4.130 -3.266 -8.464 1.00 87.19 105 GLN A CA 1
ATOM 816 C C . GLN A 1 105 ? 3.854 -4.424 -9.430 1.00 87.19 105 GLN A C 1
ATOM 818 O O . GLN A 1 105 ? 3.507 -4.168 -10.581 1.00 87.19 105 GLN A O 1
ATOM 823 N N . ALA A 1 106 ? 3.962 -5.679 -8.983 1.00 87.69 106 ALA A N 1
ATOM 824 C CA . ALA A 1 106 ? 3.628 -6.852 -9.795 1.00 87.69 106 ALA A CA 1
ATOM 825 C C . ALA A 1 106 ? 2.138 -6.885 -10.172 1.00 87.69 106 ALA A C 1
ATOM 827 O O . ALA A 1 106 ? 1.770 -7.317 -11.262 1.00 87.69 106 ALA A O 1
ATOM 828 N N . LEU A 1 107 ? 1.279 -6.359 -9.298 1.00 90.38 107 LEU A N 1
ATOM 829 C CA . LEU A 1 107 ? -0.128 -6.120 -9.589 1.00 90.38 107 LEU A CA 1
ATOM 830 C C . LEU A 1 107 ? -0.326 -4.875 -10.480 1.00 90.38 107 LEU A C 1
ATOM 832 O O . LEU A 1 107 ? -1.420 -4.639 -10.968 1.00 90.38 107 LEU A O 1
ATOM 836 N N . GLY A 1 108 ? 0.687 -4.059 -10.755 1.00 85.00 108 GLY A N 1
ATOM 837 C CA . GLY A 1 108 ? 0.543 -2.843 -11.562 1.00 85.00 108 GLY A CA 1
ATOM 838 C C . GLY A 1 108 ? -0.104 -1.674 -10.812 1.00 85.00 108 GLY A C 1
ATOM 839 O O . GLY A 1 108 ? -0.582 -0.732 -11.440 1.00 85.00 108 GLY A O 1
ATOM 840 N N . VAL A 1 109 ? -0.120 -1.723 -9.477 1.00 83.62 109 VAL A N 1
ATOM 841 C CA . VAL A 1 109 ? -0.458 -0.595 -8.604 1.00 83.62 109 VAL A CA 1
ATOM 842 C C . VAL A 1 109 ? 0.854 0.045 -8.158 1.00 83.62 109 VAL A C 1
ATOM 844 O O . VAL A 1 109 ? 1.520 -0.426 -7.242 1.00 83.62 109 VAL A O 1
ATOM 847 N N . GLY A 1 110 ? 1.277 1.080 -8.883 1.00 66.69 110 GLY A N 1
ATOM 848 C CA . GLY A 1 110 ? 2.522 1.791 -8.600 1.00 66.69 110 GLY A CA 1
ATOM 849 C C . GLY A 1 110 ? 2.363 2.789 -7.455 1.00 66.69 110 GLY A C 1
ATOM 850 O O . GLY A 1 110 ? 1.434 3.590 -7.460 1.00 66.69 110 GLY A O 1
ATOM 851 N N . THR A 1 111 ? 3.300 2.764 -6.508 1.00 54.88 111 THR A N 1
ATOM 852 C CA . THR A 1 111 ? 3.459 3.769 -5.438 1.00 54.88 111 THR A CA 1
ATOM 853 C C . THR A 1 111 ? 4.207 5.013 -5.920 1.00 54.88 111 THR A C 1
ATOM 855 O O . THR A 1 111 ? 4.192 6.052 -5.271 1.00 54.88 111 THR A O 1
ATOM 858 N N . GLU A 1 112 ? 4.851 4.912 -7.080 1.00 49.56 112 GLU A N 1
ATOM 859 C CA . GLU A 1 112 ? 5.493 6.014 -7.773 1.00 49.56 112 GLU A CA 1
ATOM 860 C C . GLU A 1 112 ? 4.917 6.097 -9.182 1.00 49.56 112 GLU A C 1
ATOM 862 O O . GLU A 1 112 ? 4.804 5.087 -9.889 1.00 49.56 112 GLU A O 1
ATOM 867 N N . SER A 1 113 ? 4.594 7.316 -9.613 1.00 45.50 113 SER A N 1
ATOM 868 C CA . SER A 1 113 ? 4.486 7.642 -11.030 1.00 45.50 113 SER A CA 1
ATOM 869 C C . SER A 1 113 ? 5.878 7.494 -11.642 1.00 45.50 113 SER A C 1
ATOM 871 O O . SER A 1 113 ? 6.565 8.484 -11.879 1.00 45.50 113 SER A O 1
ATOM 873 N N . LYS A 1 114 ? 6.345 6.260 -11.855 1.00 54.34 114 LYS A N 1
ATOM 874 C CA . LYS A 1 114 ? 7.553 6.046 -12.645 1.00 54.34 114 LYS A CA 1
ATOM 875 C C . LYS A 1 114 ? 7.226 6.596 -14.032 1.00 54.34 114 LYS A C 1
ATOM 877 O O . LYS A 1 114 ? 6.245 6.111 -14.610 1.00 54.34 114 LYS A O 1
ATOM 882 N N . PRO A 1 115 ? 7.951 7.611 -14.543 1.00 51.62 115 PRO A N 1
ATOM 883 C CA . PRO A 1 115 ? 7.686 8.137 -15.870 1.00 51.62 115 PRO A CA 1
ATOM 884 C C . PRO A 1 115 ? 7.732 6.946 -16.819 1.00 51.62 115 PRO A C 1
ATOM 886 O O . PRO A 1 115 ? 8.744 6.246 -16.925 1.00 51.62 115 PRO A O 1
ATOM 889 N N . ARG A 1 116 ? 6.577 6.620 -17.403 1.00 52.31 116 ARG A N 1
ATOM 890 C CA . ARG A 1 116 ? 6.488 5.577 -18.413 1.00 52.31 116 ARG A CA 1
ATOM 891 C C . ARG A 1 116 ? 7.220 6.149 -19.614 1.00 52.31 116 ARG A C 1
ATOM 893 O O . ARG A 1 116 ? 6.674 6.991 -20.314 1.00 52.31 116 ARG A O 1
ATOM 900 N N . GLY A 1 117 ? 8.486 5.774 -19.772 1.00 56.22 117 GLY A N 1
ATOM 901 C CA . GLY A 1 117 ? 9.213 6.084 -20.987 1.00 56.22 117 GLY A CA 1
ATOM 902 C C . GLY A 1 117 ? 8.512 5.383 -22.144 1.00 56.22 117 GLY A C 1
ATOM 903 O O . GLY A 1 117 ? 8.261 4.177 -22.070 1.00 56.22 117 GLY A O 1
ATOM 904 N N . ASN A 1 118 ? 8.158 6.129 -23.183 1.00 68.62 118 ASN A N 1
ATOM 905 C CA . ASN A 1 118 ? 7.614 5.536 -24.392 1.00 68.62 118 ASN A CA 1
ATOM 906 C C . ASN A 1 118 ? 8.792 5.001 -25.209 1.00 68.62 118 ASN A C 1
ATOM 908 O O . ASN A 1 118 ? 9.737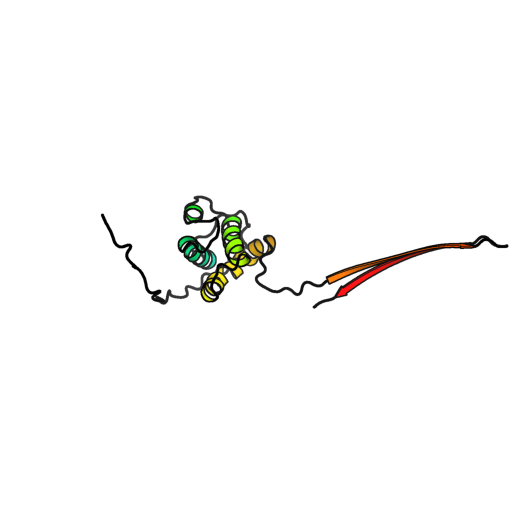 5.736 -25.505 1.00 68.62 118 ASN A O 1
ATOM 912 N N . ILE A 1 119 ? 8.743 3.711 -25.539 1.00 73.56 119 ILE A N 1
ATOM 913 C CA . ILE A 1 119 ? 9.671 3.099 -26.489 1.00 73.56 119 ILE A CA 1
ATOM 914 C C . ILE A 1 119 ? 8.963 3.094 -27.837 1.00 73.56 119 ILE A C 1
ATOM 916 O O . ILE A 1 119 ? 8.004 2.347 -28.030 1.00 73.56 119 ILE A O 1
ATOM 920 N N . GLU A 1 120 ? 9.431 3.928 -28.758 1.00 75.25 120 GLU A N 1
ATOM 921 C CA . GLU A 1 120 ? 8.967 3.918 -30.140 1.00 75.25 120 GLU A CA 1
ATOM 922 C C . GLU A 1 120 ? 9.972 3.140 -30.989 1.00 75.25 120 GLU A C 1
ATOM 924 O O . GLU A 1 120 ? 11.141 3.515 -31.105 1.00 75.25 120 GLU A O 1
ATOM 929 N N . ILE A 1 121 ? 9.520 2.020 -31.552 1.00 81.00 121 ILE A N 1
ATOM 930 C CA . ILE A 1 121 ? 10.310 1.201 -32.471 1.00 81.00 121 ILE A CA 1
ATOM 931 C C . ILE A 1 121 ? 9.813 1.504 -33.880 1.00 81.00 121 ILE A C 1
ATOM 933 O O . ILE A 1 121 ? 8.639 1.299 -34.181 1.00 81.00 121 ILE A O 1
ATOM 937 N N . SER A 1 122 ? 10.706 1.977 -34.742 1.00 81.69 122 SER A N 1
ATOM 938 C CA . SER A 1 122 ? 10.424 2.238 -36.152 1.00 81.69 122 SER A CA 1
ATOM 939 C C . SER A 1 122 ? 11.392 1.466 -37.042 1.00 81.69 122 SER A C 1
ATOM 941 O O . SER A 1 122 ? 12.490 1.089 -36.632 1.00 81.69 122 SER A O 1
ATOM 943 N N . GLY A 1 123 ? 10.992 1.194 -38.279 1.00 86.88 123 GLY A N 1
ATOM 944 C CA . GLY A 1 123 ? 11.871 0.556 -39.247 1.00 86.88 123 GLY A CA 1
ATOM 945 C C . GLY A 1 123 ? 11.433 0.832 -40.675 1.00 86.88 123 GLY A C 1
ATOM 946 O O . GLY A 1 123 ? 10.240 0.958 -40.944 1.00 86.88 123 GLY A O 1
ATOM 947 N N . ASP A 1 124 ? 12.407 0.924 -41.580 1.00 87.94 124 ASP A N 1
ATOM 948 C CA . ASP A 1 124 ? 12.174 1.008 -43.020 1.00 87.94 124 ASP A CA 1
ATOM 949 C C . ASP A 1 124 ? 12.882 -0.130 -43.755 1.00 87.94 124 ASP A C 1
ATOM 951 O O . ASP A 1 124 ? 14.040 -0.459 -43.487 1.00 87.94 124 ASP A O 1
ATOM 955 N N . LEU A 1 125 ? 12.153 -0.739 -44.689 1.00 86.44 125 LEU A N 1
ATOM 956 C CA . LEU A 1 125 ? 12.657 -1.731 -45.628 1.00 86.44 125 LEU A CA 1
ATOM 957 C C . LEU A 1 125 ? 12.560 -1.140 -47.035 1.00 86.44 125 LEU A C 1
ATOM 959 O O . LEU A 1 125 ? 11.478 -0.747 -47.471 1.00 86.44 125 LEU A O 1
ATOM 963 N N . ARG A 1 126 ? 13.679 -1.104 -47.761 1.00 83.94 126 ARG A N 1
ATOM 964 C CA . ARG A 1 126 ? 13.735 -0.653 -49.154 1.00 83.94 126 ARG A CA 1
ATOM 965 C C . ARG A 1 126 ? 14.391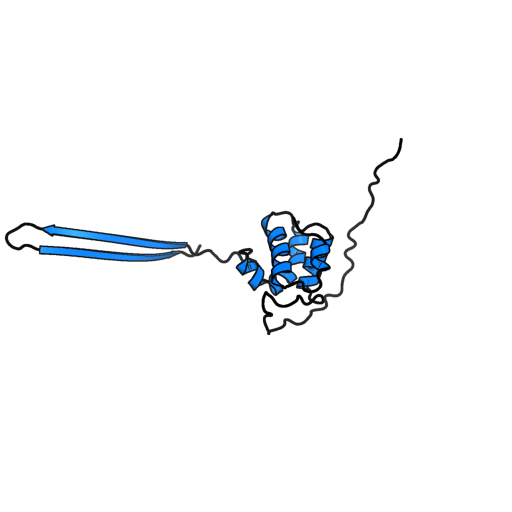 -1.707 -50.032 1.00 83.94 126 ARG A C 1
ATOM 967 O O . ARG A 1 126 ? 15.510 -2.129 -49.763 1.00 83.94 126 ARG A O 1
ATOM 974 N N . LEU A 1 127 ? 13.707 -2.053 -51.118 1.00 85.19 127 LEU A N 1
ATOM 975 C CA . LEU A 1 127 ? 14.212 -2.903 -52.192 1.00 85.19 127 LEU A CA 1
ATOM 976 C C . LEU A 1 127 ? 14.246 -2.077 -53.479 1.00 85.19 127 LEU A C 1
ATOM 978 O O . LEU A 1 127 ? 13.258 -1.421 -53.817 1.00 85.19 127 LEU A O 1
ATOM 982 N N . ARG A 1 128 ? 15.383 -2.070 -54.175 1.00 79.31 128 ARG A N 1
ATOM 983 C CA . ARG A 1 128 ? 15.549 -1.413 -55.473 1.00 79.31 128 ARG A CA 1
ATOM 984 C C . ARG A 1 128 ? 16.167 -2.391 -56.466 1.00 79.31 128 ARG A C 1
ATOM 986 O O . ARG A 1 128 ? 17.248 -2.919 -56.229 1.00 79.31 128 ARG A O 1
ATOM 993 N N . HIS A 1 129 ? 15.480 -2.561 -57.588 1.00 80.06 129 HIS A N 1
ATOM 994 C CA . HIS A 1 129 ? 15.962 -3.267 -58.767 1.00 80.06 129 HIS A CA 1
ATOM 995 C C . HIS A 1 129 ? 16.116 -2.244 -59.895 1.00 80.06 129 HIS A C 1
ATOM 997 O O . HIS A 1 129 ? 15.175 -1.488 -60.151 1.00 80.06 129 HIS A O 1
ATOM 1003 N N . THR A 1 130 ? 17.291 -2.175 -60.521 1.00 76.88 130 THR A N 1
ATOM 1004 C CA . THR A 1 130 ? 17.546 -1.277 -61.656 1.00 76.88 130 THR A CA 1
ATOM 1005 C C . THR A 1 130 ? 17.852 -2.116 -62.891 1.00 76.88 130 THR A C 1
ATOM 1007 O O . THR A 1 130 ? 18.835 -2.854 -62.899 1.00 76.88 130 THR A O 1
ATOM 1010 N N . GLU A 1 131 ? 17.036 -1.986 -63.938 1.00 60.72 131 GLU A N 1
ATOM 1011 C CA . GLU A 1 131 ? 17.290 -2.624 -65.233 1.00 60.72 131 GLU A CA 1
ATOM 1012 C C . GLU A 1 131 ? 18.024 -1.646 -66.166 1.00 60.72 131 GLU A C 1
ATOM 1014 O O . GLU A 1 131 ? 17.533 -0.558 -66.473 1.00 60.72 131 GLU A O 1
ATOM 1019 N N . GLY A 1 132 ? 19.231 -2.031 -66.586 1.00 65.25 132 GLY A N 1
ATOM 1020 C CA . GLY A 1 132 ? 20.140 -1.280 -67.453 1.00 65.25 132 GLY A CA 1
ATOM 1021 C C . GLY A 1 132 ? 21.350 -2.140 -67.843 1.00 65.25 132 GLY A C 1
ATOM 1022 O O . GLY A 1 132 ? 21.371 -3.334 -67.553 1.00 65.25 132 GLY A O 1
ATOM 1023 N N . THR A 1 133 ? 22.365 -1.558 -68.496 1.00 58.69 133 THR A N 1
ATOM 1024 C CA . THR A 1 133 ? 23.566 -2.277 -68.990 1.00 58.69 133 THR A CA 1
ATOM 1025 C C . THR A 1 133 ? 24.323 -3.041 -67.890 1.00 58.69 133 THR A C 1
ATOM 1027 O O . THR A 1 133 ? 25.009 -4.016 -68.183 1.00 58.69 133 THR A O 1
ATOM 1030 N N . GLU A 1 134 ? 24.148 -2.646 -66.628 1.00 59.28 134 GLU A N 1
ATOM 1031 C CA . GLU A 1 134 ? 24.600 -3.373 -65.444 1.00 59.28 134 GLU A CA 1
ATOM 1032 C C . GLU A 1 134 ? 23.399 -3.571 -64.503 1.00 59.28 134 GLU A C 1
ATOM 1034 O O . GLU A 1 134 ? 22.768 -2.606 -64.071 1.00 59.28 134 GLU A O 1
ATOM 1039 N N . SER A 1 135 ? 23.038 -4.828 -64.230 1.00 59.41 135 SER A N 1
ATOM 1040 C CA . SER A 1 135 ? 21.927 -5.176 -63.335 1.00 59.41 135 SER A CA 1
ATOM 1041 C C . SER A 1 135 ? 22.369 -5.033 -61.879 1.00 59.41 135 SER A C 1
ATOM 1043 O O . SER A 1 135 ? 23.075 -5.901 -61.363 1.00 59.41 135 SER A O 1
ATOM 1045 N N . GLU A 1 136 ? 21.906 -3.989 -61.192 1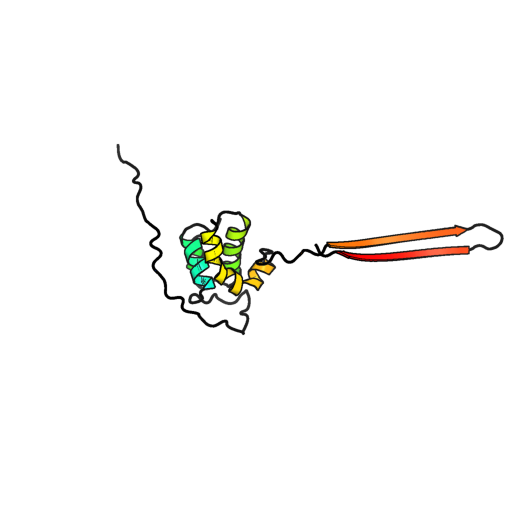.00 68.31 136 GLU A N 1
ATOM 1046 C CA . GLU A 1 136 ? 22.218 -3.741 -59.781 1.00 68.31 136 GLU A CA 1
ATOM 1047 C C . GLU A 1 136 ? 20.985 -3.962 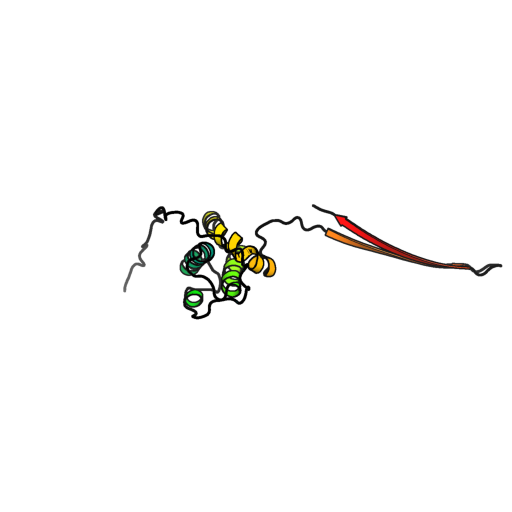-58.889 1.00 68.31 136 GLU A C 1
ATOM 1049 O O . GLU A 1 136 ? 19.901 -3.419 -59.125 1.00 68.31 136 GLU A O 1
ATOM 1054 N N . ASN A 1 137 ? 21.171 -4.767 -57.841 1.00 80.56 137 ASN A N 1
ATOM 1055 C CA . ASN A 1 137 ? 20.170 -5.043 -56.817 1.00 80.56 137 ASN A CA 1
ATOM 1056 C C . ASN A 1 137 ? 20.627 -4.420 -55.499 1.00 80.56 137 ASN A C 1
ATOM 1058 O O . ASN A 1 137 ? 21.682 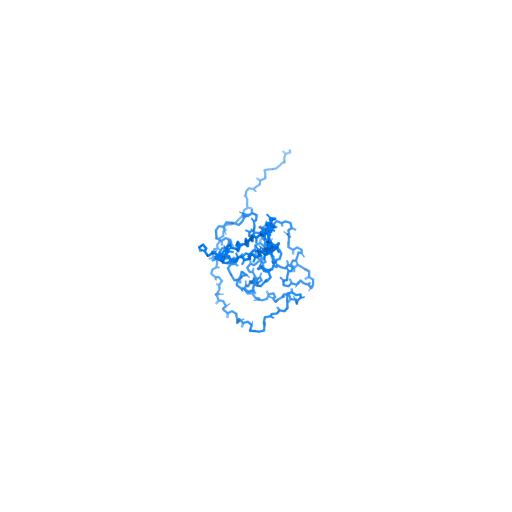-4.788 -54.987 1.00 80.56 137 ASN A O 1
ATOM 1062 N N . ASP A 1 138 ? 19.824 -3.515 -54.942 1.00 80.50 138 ASP A N 1
ATOM 1063 C CA . ASP A 1 138 ? 20.100 -2.871 -53.657 1.00 80.50 138 ASP A CA 1
ATOM 1064 C C . ASP A 1 138 ? 18.954 -3.135 -52.673 1.00 80.50 138 ASP A C 1
ATOM 1066 O O . ASP A 1 138 ? 17.776 -2.914 -52.972 1.00 80.50 138 ASP A O 1
ATOM 1070 N N . ALA A 1 139 ? 19.309 -3.621 -51.487 1.00 83.44 139 ALA A N 1
ATOM 1071 C CA . ALA A 1 139 ? 18.386 -3.913 -50.405 1.00 83.44 139 ALA A CA 1
ATOM 1072 C C . ALA A 1 139 ? 18.895 -3.259 -49.122 1.00 83.44 139 ALA A C 1
ATOM 1074 O O . ALA A 1 139 ? 20.014 -3.511 -48.674 1.00 83.44 139 ALA A O 1
ATOM 1075 N N . ARG A 1 140 ? 18.042 -2.445 -48.496 1.00 83.69 140 ARG A N 1
ATOM 1076 C CA . ARG A 1 140 ? 18.362 -1.746 -47.255 1.00 83.69 140 ARG A CA 1
ATOM 1077 C C . ARG A 1 140 ? 17.290 -1.972 -46.208 1.00 83.69 140 ARG A C 1
ATOM 1079 O O . ARG A 1 140 ? 16.106 -1.765 -46.458 1.00 83.69 140 ARG A O 1
ATOM 1086 N N . VAL A 1 141 ? 17.746 -2.318 -45.011 1.00 85.31 141 VAL A N 1
ATOM 1087 C CA . VAL A 1 141 ? 16.930 -2.398 -43.800 1.00 85.31 141 VAL A CA 1
ATOM 1088 C C . VAL A 1 141 ? 17.458 -1.376 -42.808 1.00 85.31 141 VAL A C 1
ATOM 1090 O O . VAL A 1 141 ? 18.670 -1.274 -42.607 1.00 85.31 141 VAL A O 1
ATOM 1093 N N . ARG A 1 142 ? 16.567 -0.612 -42.182 1.00 83.75 142 ARG A N 1
ATOM 1094 C CA . ARG A 1 142 ? 16.899 0.233 -41.033 1.00 83.75 142 ARG A CA 1
ATOM 1095 C C . ARG A 1 142 ? 15.922 -0.043 -39.915 1.00 83.75 142 ARG A C 1
ATOM 1097 O O . ARG A 1 142 ? 14.729 -0.200 -40.152 1.00 83.75 142 ARG A O 1
ATOM 1104 N N . ILE A 1 143 ? 16.454 -0.075 -38.703 1.00 87.12 143 ILE A N 1
ATOM 1105 C CA . ILE A 1 143 ? 15.690 -0.237 -37.474 1.00 87.12 143 ILE A CA 1
ATOM 1106 C C . ILE A 1 143 ? 16.129 0.894 -36.552 1.00 87.12 143 ILE A C 1
ATOM 1108 O O . ILE A 1 143 ? 17.324 1.084 -36.324 1.00 87.12 143 ILE A O 1
ATOM 1112 N N . GLY A 1 144 ? 15.162 1.661 -36.071 1.00 85.06 144 GLY A N 1
ATOM 1113 C CA . GLY A 1 144 ? 15.340 2.728 -35.106 1.00 85.06 144 GLY A CA 1
ATOM 1114 C C . GLY A 1 144 ? 14.573 2.411 -33.831 1.00 85.06 144 GLY A C 1
ATOM 1115 O O . GLY A 1 144 ? 13.462 1.886 -33.869 1.00 85.06 144 GLY A O 1
ATOM 1116 N N . ALA A 1 145 ? 15.163 2.752 -32.693 1.00 80.75 145 ALA A N 1
ATOM 1117 C CA . ALA A 1 145 ? 14.471 2.764 -31.415 1.00 80.75 145 ALA A CA 1
ATOM 1118 C C . ALA A 1 145 ? 14.701 4.129 -30.772 1.00 80.75 145 ALA A C 1
ATOM 1120 O O . ALA A 1 145 ? 15.845 4.567 -30.639 1.00 80.75 145 ALA A O 1
ATOM 1121 N N . VAL A 1 146 ? 13.617 4.799 -30.394 1.00 82.69 146 VAL A N 1
ATOM 1122 C CA . VAL A 1 146 ? 13.661 6.066 -29.667 1.00 82.69 146 VAL A CA 1
ATOM 1123 C C . VAL A 1 146 ? 13.090 5.828 -28.280 1.00 82.69 146 VAL A C 1
ATOM 1125 O O . VAL A 1 146 ? 11.989 5.301 -28.125 1.00 82.69 146 VAL A O 1
ATOM 1128 N N . TYR A 1 147 ? 13.871 6.198 -27.268 1.00 71.44 147 TYR A N 1
ATOM 1129 C CA . TYR A 1 147 ? 13.422 6.217 -25.886 1.00 71.44 147 TYR A CA 1
ATOM 1130 C C . TYR A 1 147 ? 13.085 7.653 -25.501 1.00 71.44 147 TYR A C 1
ATOM 1132 O O . TYR A 1 147 ? 13.976 8.500 -25.413 1.00 71.44 147 TYR A O 1
ATOM 1140 N N . THR A 1 148 ? 11.804 7.921 -25.260 1.00 70.50 148 THR A N 1
ATOM 1141 C CA . THR A 1 148 ? 11.337 9.223 -24.783 1.00 70.50 148 THR A CA 1
ATOM 1142 C C . THR A 1 148 ? 10.924 9.094 -23.329 1.00 70.50 148 THR A C 1
ATOM 1144 O O . THR A 1 148 ? 9.985 8.366 -23.014 1.00 70.50 148 THR A O 1
ATOM 1147 N N . THR A 1 149 ? 11.612 9.810 -22.437 1.00 66.69 149 THR A N 1
ATOM 1148 C CA . THR A 1 149 ? 11.111 10.034 -21.076 1.00 66.69 149 THR A CA 1
ATOM 1149 C C . THR A 1 149 ? 10.145 11.215 -21.093 1.00 66.69 149 THR A C 1
ATOM 1151 O O . THR A 1 149 ? 10.428 12.218 -21.747 1.00 66.69 149 THR A O 1
ATOM 1154 N N . ASN A 1 150 ? 9.008 11.068 -20.413 1.00 57.84 150 ASN A N 1
ATOM 1155 C CA . ASN A 1 150 ? 8.101 12.174 -20.096 1.00 57.84 150 ASN A CA 1
ATOM 1156 C C . ASN A 1 150 ? 8.619 12.923 -18.862 1.00 57.84 150 ASN A C 1
ATOM 1158 O O . ASN A 1 150 ? 9.245 12.238 -18.014 1.00 57.84 150 ASN A O 1
#

Secondary structure (DSSP, 8-state):
-------------------------SS---TTSBP-TTSHHHHHHHHHHHTT-STT--THHHH-TT-BHHHHHHHHHHHHHSS-S-HHHHHHTHHHHHHTHHHHHHTT--SS-----EEEEEEEEEEEEE-SSS-EEEEEEEEEEEEE--

Organism: NCBI:txid620903

Foldseek 3Di:
DDDDDDDDDDDPPPPPDPPPPDDDDPPLDDQQAADDCPFLLNVLLLVCQCVVLFPPGHNVLVVDPRNGNLNSLVSVLRSQPVVSDDPVSVVSNPSNCVSSVVSSVVVVNHPDPPQPWDKDKDKDWDWDWDDDPDTDTDIDIDIDIDTHGD

Sequence (150 aa):
MHKRVAALLLGIGIGMMPWTTFAYNHYAPNSFDEVERYTAGYQAAATLIEAGAAPGYDATLLERPHLTRFELARAVAAMLRDGYLTPAQREALTPTQKEYARELQALGVGTESKPRGNIEISGDLRLRHTEGTESENDARVRIGAVYTTN

Radius of gyration: 26.91 Å; chains: 1; bounding box: 70×32×89 Å

pLDDT: mean 76.15, std 18.75, range [35.22, 95.25]